Protein AF-A0A526YP72-F1 (afdb_monomer)

Sequence (68 aa):
MSHAEFTAAVAGYELPAEFAWLLNELFTEVLDGRNEALTDGVERVLGRAPKDFSAYATETAGTGIWSD

Radius of gyration: 16.73 Å; Cα contacts (8 Å, |Δi|>4): 24; chains: 1; bounding box: 38×25×34 Å

Foldseek 3Di:
DDLVVVLVVVVVDPDDPVVSVVSSCCVPPVVPCPPVDDDCVCCVPPVDDDDDVVVVVVVVVVVCPPVD

Secondary structure (DSSP, 8-state):
--HHHHHHHHHTS---HHHHHHHHHIIIIISSSTT-S--THHHHHHSSPPPPHHHHHHHHHTTTTT--

Structure (mmCIF, N/CA/C/O backbone):
data_AF-A0A526YP72-F1
#
_entry.id   AF-A0A526YP72-F1
#
loop_
_atom_site.group_PDB
_atom_site.id
_atom_site.type_symbol
_atom_site.label_atom_id
_atom_site.label_alt_id
_atom_site.label_comp_id
_atom_site.label_asym_id
_atom_site.label_entity_id
_atom_site.label_seq_id
_atom_site.pdbx_PDB_ins_code
_atom_site.Cartn_x
_atom_site.Cartn_y
_atom_site.Cartn_z
_atom_site.occupancy
_atom_site.B_iso_or_equiv
_atom_site.auth_seq_id
_atom_site.auth_comp_id
_atom_site.auth_asym_id
_atom_site.auth_atom_id
_atom_site.pdbx_PDB_model_num
ATOM 1 N N . MET A 1 1 ? 13.934 8.237 -5.98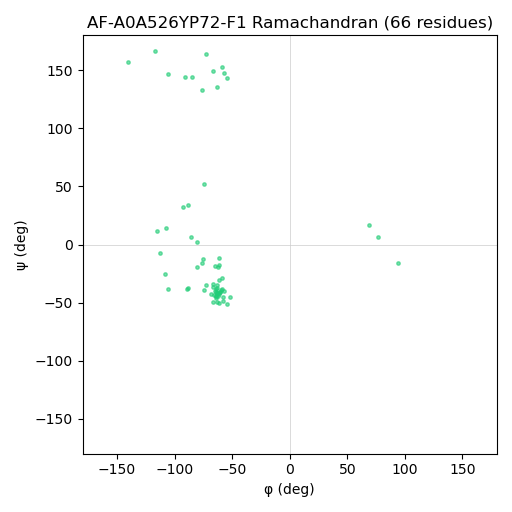6 1.00 65.31 1 MET A N 1
ATOM 2 C CA . MET A 1 1 ? 13.963 7.245 -7.070 1.00 65.31 1 MET A CA 1
ATOM 3 C C . MET A 1 1 ? 12.829 7.580 -8.018 1.00 65.31 1 MET A C 1
ATOM 5 O O . MET A 1 1 ? 11.680 7.590 -7.597 1.00 65.31 1 MET A O 1
ATOM 9 N N . SER A 1 2 ? 13.158 7.972 -9.239 1.00 82.69 2 SER A N 1
ATOM 10 C CA . SER A 1 2 ? 12.212 8.181 -10.332 1.00 82.69 2 SER A CA 1
ATOM 11 C C . SER A 1 2 ? 11.698 6.840 -10.860 1.00 82.69 2 SER A C 1
ATOM 13 O O . SER A 1 2 ? 12.311 5.798 -10.629 1.00 82.69 2 SER A O 1
ATOM 15 N N . HIS A 1 3 ? 10.598 6.869 -11.610 1.00 78.56 3 HIS A N 1
ATOM 16 C CA . HIS A 1 3 ? 10.078 5.690 -12.303 1.00 78.56 3 HIS A CA 1
ATOM 17 C C . HIS A 1 3 ? 11.156 5.003 -13.166 1.00 78.56 3 HIS A C 1
ATOM 19 O O . HIS A 1 3 ? 11.338 3.797 -13.072 1.00 78.56 3 HIS A O 1
ATOM 25 N N . ALA A 1 4 ? 11.937 5.770 -13.936 1.00 80.62 4 ALA A N 1
ATOM 26 C CA . ALA A 1 4 ? 13.001 5.218 -14.777 1.00 80.62 4 ALA A CA 1
ATOM 27 C C . ALA A 1 4 ? 14.118 4.543 -13.958 1.00 80.62 4 ALA A C 1
ATOM 29 O O . ALA A 1 4 ? 14.588 3.470 -14.331 1.00 80.62 4 ALA A O 1
ATOM 30 N N . GLU A 1 5 ? 14.517 5.142 -12.830 1.00 83.75 5 GLU A N 1
ATOM 31 C CA . GLU A 1 5 ? 15.495 4.540 -11.911 1.00 83.75 5 GLU A CA 1
ATOM 32 C C . GLU A 1 5 ? 14.960 3.240 -11.292 1.00 83.75 5 GLU A C 1
ATOM 34 O O . GLU A 1 5 ? 15.708 2.273 -11.164 1.00 83.75 5 GLU A O 1
ATOM 39 N N . PHE A 1 6 ? 13.668 3.192 -10.953 1.00 80.81 6 PHE A N 1
ATOM 40 C CA . PHE A 1 6 ? 13.026 1.989 -10.426 1.00 80.81 6 PHE A CA 1
ATOM 41 C C . PHE A 1 6 ? 12.957 0.868 -11.470 1.00 80.81 6 PHE A C 1
ATOM 43 O O . PHE A 1 6 ? 13.392 -0.248 -11.195 1.00 80.81 6 PHE A O 1
ATOM 50 N N . THR A 1 7 ? 12.479 1.157 -12.683 1.00 77.25 7 THR A N 1
ATOM 51 C CA . THR A 1 7 ? 12.365 0.157 -13.757 1.00 77.25 7 THR A CA 1
ATOM 52 C C . THR A 1 7 ? 13.738 -0.385 -14.168 1.00 77.25 7 THR A C 1
ATOM 54 O O . THR A 1 7 ? 13.881 -1.585 -14.399 1.00 77.25 7 THR A O 1
ATOM 57 N N . ALA A 1 8 ? 14.775 0.462 -14.184 1.00 82.44 8 ALA A N 1
ATOM 58 C CA . ALA A 1 8 ? 16.152 0.029 -14.423 1.00 82.44 8 ALA A CA 1
ATOM 59 C C . ALA A 1 8 ? 16.685 -0.887 -13.306 1.00 82.44 8 ALA A C 1
ATOM 61 O O . ALA A 1 8 ? 17.346 -1.881 -13.601 1.00 82.44 8 ALA A O 1
ATOM 62 N N . ALA A 1 9 ? 16.376 -0.586 -12.039 1.00 82.31 9 ALA A N 1
ATOM 63 C CA . ALA A 1 9 ? 16.747 -1.443 -10.914 1.00 82.31 9 ALA A CA 1
ATOM 64 C C . ALA A 1 9 ? 16.046 -2.809 -10.988 1.00 82.31 9 ALA A C 1
ATOM 66 O O . ALA A 1 9 ? 16.697 -3.838 -10.833 1.00 82.31 9 ALA A O 1
ATOM 67 N N . VAL A 1 10 ? 14.743 -2.823 -11.290 1.00 80.94 10 VAL A N 1
ATOM 68 C CA . VAL A 1 10 ? 13.934 -4.044 -11.455 1.00 80.94 10 VAL A CA 1
ATOM 69 C C . VAL A 1 10 ? 14.460 -4.923 -12.590 1.00 80.94 10 VAL A C 1
ATOM 71 O O . VAL A 1 10 ? 14.545 -6.135 -12.423 1.00 80.94 10 VAL A O 1
ATOM 74 N N . ALA A 1 11 ? 14.863 -4.329 -13.717 1.00 76.56 11 ALA A N 1
ATOM 75 C CA . ALA A 1 11 ? 15.433 -5.063 -14.850 1.00 76.56 11 ALA A CA 1
ATOM 76 C C . ALA A 1 11 ? 16.780 -5.741 -14.529 1.00 76.56 11 ALA A C 1
ATOM 78 O O . ALA A 1 11 ? 17.196 -6.647 -15.247 1.00 76.56 11 ALA A O 1
ATOM 79 N N . GLY A 1 12 ? 17.464 -5.304 -13.465 1.00 81.25 12 GLY A N 1
ATOM 80 C CA . GLY A 1 12 ? 18.673 -5.949 -12.950 1.00 81.25 12 GLY A CA 1
ATOM 81 C C . GLY A 1 12 ? 18.408 -7.250 -12.187 1.00 81.25 12 GLY A C 1
ATOM 82 O O . GLY A 1 12 ? 19.350 -7.994 -11.920 1.00 81.25 12 GLY A O 1
ATOM 83 N N . TYR A 1 13 ? 17.150 -7.537 -11.845 1.00 80.50 13 TYR A N 1
ATOM 84 C CA . TYR A 1 13 ? 16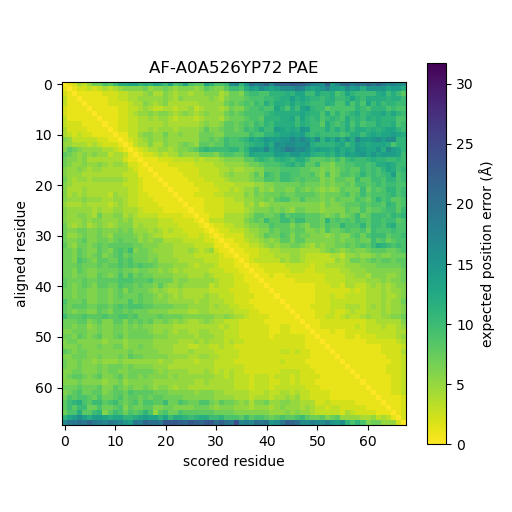.742 -8.817 -11.277 1.00 80.50 13 TYR A CA 1
ATOM 85 C C . TYR A 1 13 ? 16.332 -9.772 -12.403 1.00 80.50 13 TYR A C 1
ATOM 87 O O . TYR A 1 13 ? 15.715 -9.360 -13.383 1.00 80.50 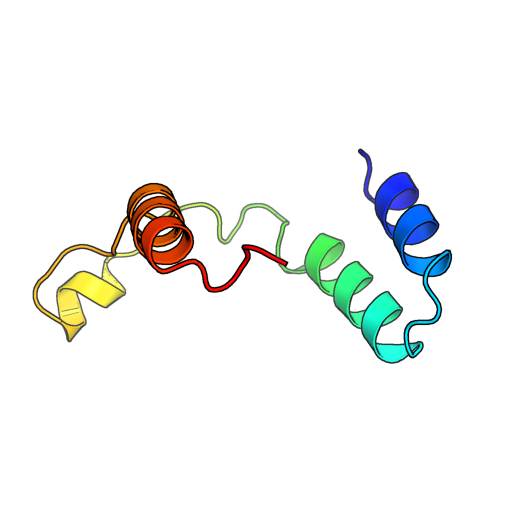13 TYR A O 1
ATOM 95 N N . GLU A 1 14 ? 16.624 -11.066 -12.251 1.00 80.56 14 GLU A N 1
ATOM 96 C CA . GLU A 1 14 ? 16.212 -12.130 -13.184 1.00 80.56 14 GLU A CA 1
ATOM 97 C C . GLU A 1 14 ? 14.710 -12.453 -13.045 1.00 80.56 14 GLU A C 1
ATOM 99 O O . GLU A 1 14 ? 14.302 -13.593 -12.823 1.00 80.56 14 GLU A O 1
ATOM 104 N N . LEU A 1 15 ? 13.869 -11.421 -13.117 1.00 82.25 15 LEU A N 1
ATOM 105 C CA . LEU A 1 15 ? 12.423 -11.545 -13.044 1.00 82.25 15 LEU A CA 1
ATOM 106 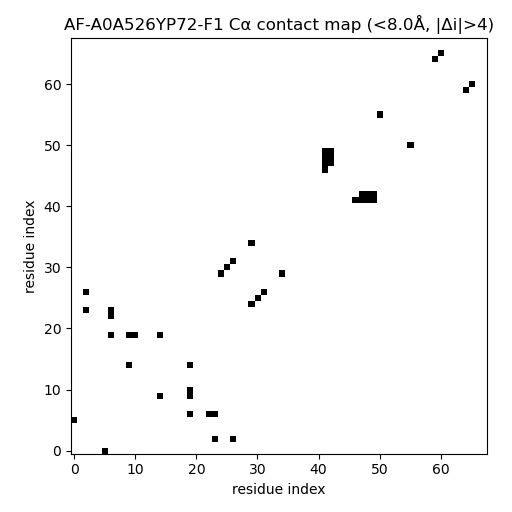C C . LEU A 1 15 ? 11.847 -11.874 -14.426 1.00 82.25 15 LEU A C 1
ATOM 108 O O . LEU A 1 15 ? 12.306 -11.338 -15.439 1.00 82.25 15 LEU A O 1
ATOM 112 N N . PRO A 1 16 ? 10.794 -12.702 -14.480 1.00 87.12 16 PRO A N 1
ATOM 113 C CA . PRO A 1 16 ? 10.001 -12.862 -15.689 1.00 87.12 16 PRO A CA 1
ATOM 114 C C . PRO A 1 16 ? 9.479 -11.516 -16.228 1.00 87.12 16 PRO A C 1
ATOM 116 O O . PRO A 1 16 ? 9.138 -10.610 -15.460 1.00 87.12 16 PRO A O 1
ATOM 119 N N . ALA A 1 17 ? 9.424 -11.373 -17.556 1.00 82.25 17 ALA A N 1
ATOM 120 C CA . ALA A 1 17 ? 9.128 -10.105 -18.232 1.00 82.25 17 ALA A CA 1
ATOM 121 C C . ALA A 1 17 ? 7.759 -9.509 -17.850 1.00 82.25 17 ALA A C 1
ATOM 123 O O . ALA A 1 17 ? 7.586 -8.288 -17.839 1.00 82.25 17 ALA A O 1
ATOM 124 N N . GLU A 1 18 ? 6.799 -10.357 -17.487 1.00 86.25 18 GLU A N 1
ATOM 125 C CA . GLU A 1 18 ? 5.482 -9.958 -17.002 1.00 86.25 18 GLU A CA 1
ATOM 126 C C . GLU A 1 18 ? 5.540 -9.140 -15.705 1.00 86.25 18 GLU A C 1
ATOM 128 O O . GLU A 1 18 ? 4.706 -8.256 -15.513 1.00 86.25 18 GLU A O 1
ATOM 133 N N . PHE A 1 19 ? 6.535 -9.366 -14.839 1.00 85.94 19 PHE A N 1
ATOM 134 C CA . PHE A 1 19 ? 6.689 -8.588 -13.610 1.00 85.94 19 PHE A CA 1
ATOM 135 C C . PHE A 1 19 ? 7.219 -7.189 -13.895 1.00 85.94 19 PHE A C 1
ATOM 137 O O . PHE A 1 19 ? 6.743 -6.232 -13.292 1.00 85.94 19 PHE A O 1
ATOM 144 N N . ALA A 1 20 ? 8.161 -7.049 -14.832 1.00 81.56 20 ALA A N 1
ATOM 145 C CA . ALA A 1 20 ? 8.647 -5.737 -15.252 1.00 81.56 20 ALA A CA 1
ATOM 146 C C . ALA A 1 20 ? 7.520 -4.906 -15.889 1.00 81.56 20 ALA A C 1
ATOM 148 O O . ALA A 1 20 ? 7.369 -3.727 -15.567 1.00 81.56 20 ALA A O 1
ATOM 149 N N . TRP A 1 21 ? 6.686 -5.535 -16.728 1.00 85.06 21 TRP A N 1
ATOM 150 C CA . TRP A 1 21 ? 5.486 -4.901 -17.278 1.00 85.06 21 TRP A CA 1
ATOM 151 C C . TRP A 1 21 ? 4.493 -4.502 -16.179 1.00 85.06 21 TRP A C 1
ATOM 153 O O . TRP A 1 21 ? 4.096 -3.342 -16.116 1.00 85.06 21 TRP A O 1
ATOM 163 N N . LEU A 1 22 ? 4.145 -5.422 -15.272 1.00 88.25 22 LEU A N 1
ATOM 164 C CA . LEU A 1 22 ? 3.207 -5.146 -14.179 1.00 88.25 22 LEU A CA 1
ATOM 165 C C . LEU A 1 22 ? 3.687 -3.983 -13.309 1.00 88.25 22 LEU A C 1
ATOM 167 O O . LEU A 1 22 ? 2.909 -3.101 -12.959 1.00 88.25 22 LEU A O 1
ATOM 171 N N . LEU A 1 23 ? 4.970 -3.982 -12.955 1.00 86.19 23 LEU A N 1
ATOM 172 C CA . LEU A 1 23 ? 5.558 -2.919 -12.158 1.00 86.19 23 LEU A CA 1
ATOM 173 C C . LEU A 1 23 ? 5.475 -1.581 -12.893 1.00 86.19 23 LEU A C 1
ATOM 175 O O . LEU A 1 23 ? 5.048 -0.606 -12.285 1.00 86.19 23 LEU A O 1
ATOM 179 N N . ASN A 1 24 ? 5.781 -1.535 -14.192 1.00 83.44 24 ASN A N 1
ATOM 180 C CA . ASN A 1 24 ? 5.587 -0.326 -14.989 1.00 83.44 24 ASN A CA 1
ATOM 181 C C . ASN A 1 24 ? 4.140 0.194 -14.911 1.00 83.44 24 ASN A C 1
ATOM 183 O O . ASN A 1 24 ? 3.939 1.354 -14.555 1.00 83.44 24 ASN A O 1
ATOM 187 N N . GLU A 1 25 ? 3.156 -0.675 -15.157 1.00 88.25 25 GLU A N 1
ATOM 188 C CA . GLU A 1 25 ? 1.729 -0.321 -15.119 1.00 88.25 25 GLU A CA 1
ATOM 189 C C . GLU A 1 25 ? 1.277 0.182 -13.744 1.00 88.25 25 GLU A C 1
ATOM 191 O O . GLU A 1 25 ? 0.529 1.153 -13.647 1.00 88.25 25 GLU A O 1
ATOM 196 N N . LEU A 1 26 ? 1.745 -0.435 -12.653 1.00 87.31 26 LEU A N 1
ATOM 197 C CA . LEU A 1 26 ? 1.413 0.030 -11.304 1.00 87.31 26 LEU A CA 1
ATOM 198 C C . LEU A 1 26 ? 1.890 1.473 -11.077 1.00 87.31 26 LEU A C 1
ATOM 200 O O . LEU A 1 26 ? 1.168 2.267 -10.473 1.00 87.31 26 LEU A O 1
ATOM 204 N N . PHE A 1 27 ? 3.070 1.838 -11.584 1.00 82.25 27 PHE A N 1
ATOM 205 C CA . PHE A 1 27 ? 3.590 3.201 -11.453 1.00 82.25 27 PHE A CA 1
ATOM 206 C C . PHE A 1 27 ? 2.869 4.222 -12.334 1.00 82.25 27 PHE A C 1
ATOM 208 O O . PHE A 1 27 ? 2.749 5.371 -11.914 1.00 82.25 27 PHE A O 1
ATOM 215 N N . THR A 1 28 ? 2.424 3.842 -13.531 1.00 82.31 28 THR A N 1
ATOM 216 C CA . THR A 1 28 ? 1.802 4.786 -14.473 1.00 82.31 28 THR A CA 1
ATOM 217 C C . THR A 1 28 ? 0.295 4.917 -14.279 1.00 82.31 28 THR A C 1
ATOM 219 O O . THR A 1 28 ? -0.222 6.027 -14.366 1.00 82.31 28 THR A O 1
ATOM 222 N N . GLU A 1 29 ? -0.403 3.824 -13.961 1.00 84.38 29 GLU A N 1
ATOM 223 C CA . GLU A 1 29 ? -1.873 3.781 -13.964 1.00 84.38 29 GLU A CA 1
ATOM 224 C C . GLU A 1 29 ? -2.505 3.713 -12.563 1.00 84.38 29 GLU A C 1
ATOM 226 O O . GLU A 1 29 ? -3.661 4.109 -12.380 1.00 84.38 29 GLU A O 1
ATOM 231 N N . VAL A 1 30 ? -1.785 3.195 -11.558 1.00 82.88 30 VAL A N 1
ATOM 232 C CA . VAL A 1 30 ? -2.339 2.961 -10.205 1.00 82.88 30 VAL A CA 1
ATOM 233 C C . VAL A 1 30 ? -1.838 3.978 -9.182 1.00 82.88 30 VAL A C 1
ATOM 235 O O . VAL A 1 30 ? -2.609 4.421 -8.326 1.00 82.88 30 VAL A O 1
ATOM 238 N N . LEU A 1 31 ? -0.566 4.366 -9.265 1.00 83.19 31 LEU A N 1
ATOM 239 C CA . LEU A 1 31 ? 0.087 5.295 -8.337 1.00 83.19 31 LEU A CA 1
ATOM 240 C C . LEU A 1 31 ? 0.031 6.758 -8.811 1.00 83.19 31 LEU A C 1
ATOM 242 O O . LEU A 1 31 ? 0.927 7.547 -8.522 1.00 83.19 31 LEU A O 1
ATOM 246 N N . ASP A 1 32 ? -1.041 7.136 -9.506 1.00 84.06 32 ASP A N 1
ATOM 247 C CA . ASP A 1 32 ? -1.265 8.496 -10.018 1.00 84.06 32 ASP A CA 1
ATOM 248 C C . ASP A 1 32 ? -1.918 9.455 -8.998 1.00 84.06 32 ASP A C 1
ATOM 250 O O . ASP A 1 32 ? -2.275 10.584 -9.331 1.00 84.06 32 ASP A O 1
ATOM 254 N N . GLY A 1 33 ? -2.085 9.004 -7.750 1.00 85.56 33 GLY A N 1
ATOM 255 C CA . GLY A 1 33 ? -2.679 9.764 -6.646 1.00 85.56 33 GLY A CA 1
ATOM 256 C C . GLY A 1 33 ? -4.180 9.538 -6.448 1.00 85.56 33 GLY A C 1
ATOM 257 O O . GLY A 1 33 ? -4.687 9.777 -5.355 1.00 85.56 33 GLY A O 1
ATOM 258 N N . ARG A 1 34 ? -4.918 8.973 -7.418 1.00 89.44 34 ARG A N 1
ATOM 259 C CA . ARG A 1 34 ? -6.373 8.733 -7.254 1.00 89.44 34 ARG A CA 1
ATOM 260 C C . ARG A 1 34 ? -6.725 7.772 -6.115 1.00 89.44 34 ARG A C 1
ATOM 262 O O . ARG A 1 34 ? -7.865 7.763 -5.657 1.00 89.44 34 ARG A O 1
ATOM 269 N N . ASN A 1 35 ? -5.758 6.972 -5.671 1.00 86.44 35 ASN A N 1
ATOM 270 C CA . ASN A 1 35 ? -5.914 5.946 -4.641 1.00 86.44 35 ASN A CA 1
ATOM 271 C C . ASN A 1 35 ? -5.247 6.320 -3.300 1.00 86.44 35 ASN A C 1
ATOM 273 O O . ASN A 1 35 ? -5.039 5.446 -2.462 1.00 86.44 35 ASN A O 1
ATOM 277 N N . GLU A 1 36 ? -4.864 7.585 -3.095 1.00 89.56 36 GLU A N 1
ATOM 278 C CA . GLU A 1 36 ? -4.039 7.992 -1.943 1.00 89.56 36 GLU A CA 1
ATOM 279 C C . GLU A 1 36 ? -4.813 8.174 -0.629 1.00 89.56 36 GLU A C 1
ATOM 281 O O . GLU A 1 36 ? -4.221 8.158 0.451 1.00 89.56 36 GLU A O 1
ATOM 286 N N . ALA A 1 37 ? -6.134 8.352 -0.707 1.00 90.81 37 ALA A N 1
ATOM 287 C CA . ALA A 1 37 ? -6.979 8.630 0.446 1.00 90.81 37 ALA A CA 1
ATOM 288 C C . ALA A 1 37 ? -7.812 7.412 0.856 1.00 90.81 37 ALA A C 1
ATOM 290 O O . ALA A 1 37 ? -8.278 6.623 0.031 1.00 90.81 37 ALA A O 1
ATOM 291 N N . LEU A 1 38 ? -8.046 7.292 2.163 1.00 93.06 38 LEU A N 1
ATOM 292 C CA . LEU A 1 38 ? -8.932 6.273 2.710 1.00 93.06 38 LEU A CA 1
ATOM 293 C C . LEU A 1 38 ? -10.386 6.513 2.284 1.00 93.06 38 LEU A C 1
ATOM 295 O O . LEU A 1 38 ? -10.844 7.647 2.151 1.00 93.06 38 LEU A O 1
ATOM 299 N N . THR A 1 39 ? -11.126 5.415 2.148 1.00 93.38 39 THR A N 1
ATOM 300 C CA . THR A 1 39 ? -12.585 5.415 1.989 1.00 93.38 39 THR A CA 1
ATOM 301 C C . THR A 1 39 ? -13.238 4.702 3.176 1.00 93.38 39 THR A C 1
ATOM 303 O O . THR A 1 39 ? -12.576 3.991 3.933 1.00 93.38 39 THR A O 1
ATOM 306 N N . ASP A 1 40 ? -14.551 4.854 3.334 1.00 96.12 40 ASP A N 1
ATOM 307 C CA . ASP A 1 40 ? -15.318 4.307 4.463 1.00 96.12 40 ASP A CA 1
ATOM 308 C C . ASP A 1 40 ? -15.687 2.816 4.322 1.00 96.12 40 ASP A C 1
ATOM 310 O O . ASP A 1 40 ? -16.370 2.246 5.175 1.00 96.12 40 ASP A O 1
ATOM 314 N N . GLY A 1 41 ? -15.261 2.155 3.239 1.00 96.69 41 GLY A N 1
ATOM 315 C CA . GLY A 1 41 ? -15.737 0.815 2.891 1.00 96.69 41 GLY A CA 1
ATOM 316 C C . GLY A 1 41 ? -15.479 -0.230 3.980 1.00 96.69 41 GLY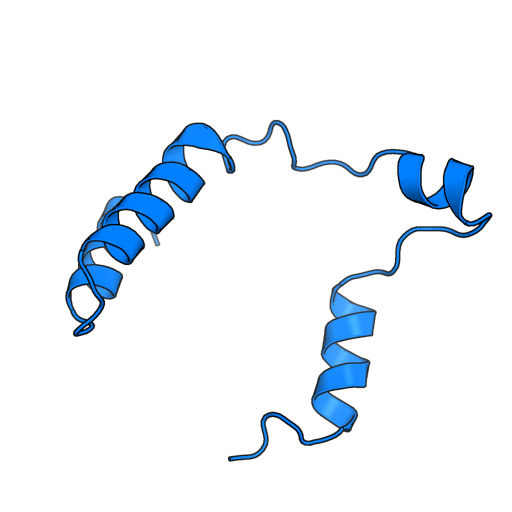 A C 1
ATOM 317 O O . GLY A 1 41 ? -16.342 -1.066 4.246 1.00 96.69 41 GLY A O 1
ATOM 318 N N . VAL A 1 42 ? -14.325 -0.157 4.650 1.00 96.88 42 VAL A N 1
ATOM 319 C CA . VAL A 1 42 ? -13.979 -1.077 5.745 1.00 96.88 42 VAL A CA 1
ATOM 320 C C . VAL A 1 42 ? -14.905 -0.884 6.944 1.00 96.88 42 VAL A C 1
ATOM 322 O O . VAL A 1 42 ? -15.404 -1.866 7.492 1.00 96.88 42 VAL A O 1
ATOM 325 N N . GLU A 1 43 ? -15.188 0.365 7.308 1.00 97.69 43 GLU A N 1
ATOM 326 C CA . GLU A 1 43 ? -16.088 0.691 8.415 1.00 97.69 43 GLU A CA 1
ATOM 327 C C . GLU A 1 43 ? -17.508 0.214 8.128 1.00 97.69 43 GLU A C 1
ATOM 329 O O . GLU A 1 43 ? -18.120 -0.437 8.975 1.00 97.69 43 GLU A O 1
ATOM 334 N N . ARG A 1 44 ? -18.004 0.446 6.906 1.00 98.25 44 ARG A N 1
ATOM 335 C CA . ARG A 1 44 ? -19.351 0.020 6.498 1.00 98.25 44 ARG A CA 1
ATOM 336 C C . ARG A 1 44 ? -19.535 -1.498 6.505 1.00 98.25 44 ARG A C 1
ATOM 338 O O . ARG A 1 44 ? -20.633 -1.962 6.792 1.00 98.25 44 ARG A O 1
ATOM 345 N N . VAL A 1 45 ? -18.497 -2.265 6.161 1.00 98.12 45 VAL A N 1
ATOM 346 C CA . VAL A 1 45 ? -18.583 -3.734 6.052 1.00 98.12 45 VAL A CA 1
ATOM 347 C C . VAL A 1 45 ? -18.270 -4.432 7.376 1.00 98.12 45 VAL A C 1
ATOM 349 O O . VAL A 1 45 ? -18.907 -5.432 7.698 1.00 98.12 45 VAL A O 1
ATOM 352 N N . LEU A 1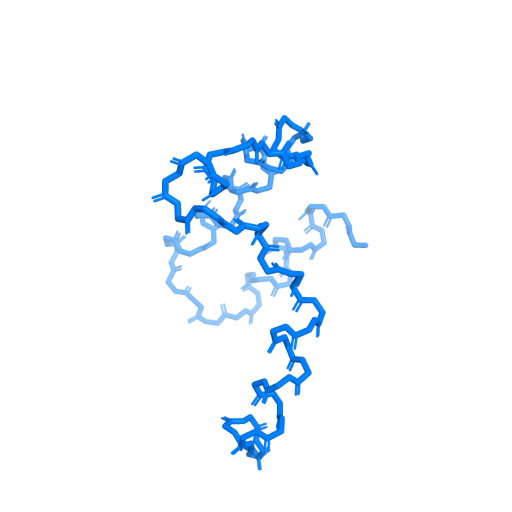 46 ? -17.296 -3.931 8.142 1.00 97.69 46 LEU A N 1
ATOM 353 C CA . LEU A 1 46 ? -16.758 -4.624 9.321 1.00 97.69 46 LEU A CA 1
ATOM 354 C C . LEU A 1 46 ? -17.063 -3.929 10.655 1.00 97.69 46 LEU A C 1
ATOM 356 O O . LEU A 1 46 ? -16.737 -4.484 11.702 1.00 97.69 46 LEU A O 1
ATOM 360 N N . GLY A 1 47 ? -17.642 -2.724 10.648 1.00 97.75 47 GLY A N 1
ATOM 361 C CA . GLY A 1 47 ? -17.963 -1.974 11.868 1.00 97.75 47 GLY A CA 1
ATOM 362 C C . GLY A 1 47 ? -16.741 -1.462 12.640 1.00 97.75 47 GLY A C 1
ATOM 363 O O . GLY A 1 47 ? -16.859 -1.114 13.813 1.00 97.75 47 GLY A O 1
ATOM 364 N N . ARG A 1 48 ? -15.561 -1.430 12.010 1.00 97.25 48 ARG A N 1
ATOM 365 C CA . ARG A 1 48 ? -14.315 -0.898 12.581 1.00 97.25 48 ARG A CA 1
ATOM 366 C C . ARG A 1 48 ? -13.519 -0.123 11.537 1.00 97.25 48 ARG A C 1
ATOM 368 O O . ARG A 1 48 ? -13.623 -0.421 10.349 1.00 97.25 48 ARG A O 1
ATOM 375 N N . ALA A 1 49 ? -12.662 0.784 11.992 1.00 96.00 49 ALA A N 1
ATOM 376 C CA . ALA A 1 49 ? -11.729 1.501 11.130 1.00 96.00 49 ALA A CA 1
ATOM 377 C C . ALA A 1 49 ? -10.785 0.539 10.368 1.00 96.00 49 ALA A C 1
ATOM 379 O O . ALA A 1 49 ? -10.500 -0.575 10.854 1.00 96.00 49 ALA A O 1
ATOM 380 N N . PRO A 1 50 ? -10.274 0.937 9.183 1.00 96.06 50 PRO A N 1
ATOM 381 C CA . PRO A 1 50 ? -9.166 0.238 8.543 1.00 96.06 50 PRO A CA 1
ATOM 382 C C . PRO A 1 50 ? -7.958 0.181 9.480 1.00 96.06 50 PRO A C 1
ATOM 384 O O . PRO A 1 50 ? -7.732 1.070 10.298 1.00 96.06 50 PRO A O 1
ATOM 387 N N . LYS A 1 51 ? -7.189 -0.905 9.379 1.00 95.75 51 LYS A N 1
ATOM 388 C CA . LYS A 1 51 ? -5.970 -1.048 10.172 1.00 95.75 51 LYS A CA 1
ATOM 389 C C . LYS A 1 51 ? -4.887 -0.172 9.557 1.00 95.75 51 LYS A C 1
ATOM 391 O O . LYS A 1 51 ? -4.670 -0.235 8.350 1.00 95.75 51 LYS A O 1
ATOM 396 N N . ASP A 1 52 ? -4.198 0.587 10.397 1.00 95.56 52 ASP A N 1
ATOM 397 C CA . ASP A 1 52 ? -3.019 1.327 9.976 1.00 95.56 52 ASP A CA 1
ATOM 398 C C . ASP A 1 52 ? -1.901 0.368 9.523 1.00 95.56 52 ASP A C 1
ATOM 400 O O . ASP A 1 52 ? -1.620 -0.647 10.174 1.00 95.56 52 ASP A O 1
ATOM 404 N N . PHE A 1 53 ? -1.260 0.680 8.394 1.00 95.31 53 PHE A N 1
ATOM 405 C CA . PHE A 1 53 ? -0.240 -0.197 7.823 1.00 95.31 53 PHE A CA 1
ATOM 406 C C . PHE A 1 53 ? 1.011 -0.292 8.705 1.00 95.31 53 PHE A C 1
ATOM 408 O O . PHE A 1 53 ? 1.599 -1.369 8.805 1.00 95.31 53 PHE A O 1
ATOM 415 N N . SER A 1 54 ? 1.395 0.784 9.401 1.00 97.12 54 SER A N 1
ATOM 416 C CA . SER A 1 54 ? 2.551 0.765 10.307 1.00 97.12 54 SER A CA 1
ATOM 417 C C . SER A 1 54 ? 2.310 -0.149 11.512 1.00 97.12 54 SER A C 1
ATOM 419 O O . SER A 1 54 ? 3.210 -0.893 11.915 1.00 97.12 54 SER A O 1
ATOM 421 N N . ALA A 1 55 ? 1.074 -0.186 12.023 1.00 97.94 55 ALA A N 1
ATOM 422 C CA . ALA A 1 55 ? 0.683 -1.126 13.069 1.00 97.94 55 ALA A CA 1
ATOM 423 C C . ALA A 1 55 ? 0.767 -2.579 12.572 1.00 97.94 55 ALA A C 1
ATOM 425 O O . ALA A 1 55 ? 1.352 -3.431 13.240 1.00 97.94 55 ALA A O 1
ATOM 426 N N . TYR A 1 56 ? 0.247 -2.860 11.369 1.00 97.25 56 TYR A N 1
ATOM 427 C CA . TYR A 1 56 ? 0.372 -4.185 10.749 1.00 97.25 56 TYR A CA 1
ATOM 428 C C . TYR A 1 56 ? 1.836 -4.608 10.572 1.00 97.25 56 TYR A C 1
ATOM 430 O O . TYR A 1 56 ? 2.200 -5.723 10.953 1.00 97.25 56 TYR A O 1
ATOM 438 N N . ALA A 1 57 ? 2.671 -3.728 10.017 1.00 97.38 57 ALA A N 1
ATOM 439 C CA . ALA A 1 57 ? 4.078 -4.013 9.766 1.00 97.38 57 ALA A CA 1
ATOM 440 C C . ALA A 1 57 ? 4.833 -4.312 11.071 1.00 97.38 57 ALA A C 1
ATOM 442 O O . ALA A 1 57 ? 5.589 -5.279 11.130 1.00 97.38 57 ALA A O 1
ATOM 443 N N . THR A 1 58 ? 4.568 -3.538 12.128 1.00 97.56 58 THR A N 1
ATOM 444 C CA . THR A 1 58 ? 5.175 -3.725 13.457 1.00 97.56 58 THR A CA 1
ATOM 445 C C . THR A 1 58 ? 4.794 -5.070 14.073 1.00 97.56 58 THR A C 1
ATOM 447 O O . THR A 1 58 ? 5.664 -5.818 14.514 1.00 97.56 58 THR A O 1
ATOM 450 N N . GLU A 1 59 ? 3.502 -5.409 14.075 1.00 97.94 59 GLU A N 1
ATOM 451 C CA . GLU A 1 59 ? 3.028 -6.695 14.602 1.00 97.94 59 GLU A CA 1
ATOM 452 C C . GLU A 1 59 ? 3.600 -7.880 13.815 1.00 97.94 59 GLU A C 1
ATOM 454 O O . GLU A 1 59 ? 4.029 -8.867 14.409 1.00 97.94 59 GLU A O 1
ATOM 459 N N . THR A 1 60 ? 3.647 -7.769 12.484 1.00 97.88 60 THR A N 1
ATOM 460 C CA . THR A 1 60 ? 4.144 -8.840 11.608 1.00 97.88 60 THR A CA 1
ATOM 461 C C . THR A 1 60 ? 5.644 -9.044 11.779 1.00 97.88 60 THR A C 1
ATOM 463 O O . THR A 1 60 ? 6.084 -10.185 11.912 1.00 97.88 60 THR A O 1
ATOM 466 N N . ALA A 1 61 ? 6.428 -7.964 11.874 1.00 97.12 61 ALA A N 1
ATOM 467 C CA . ALA A 1 61 ? 7.854 -8.051 12.187 1.00 97.12 61 ALA A CA 1
ATOM 4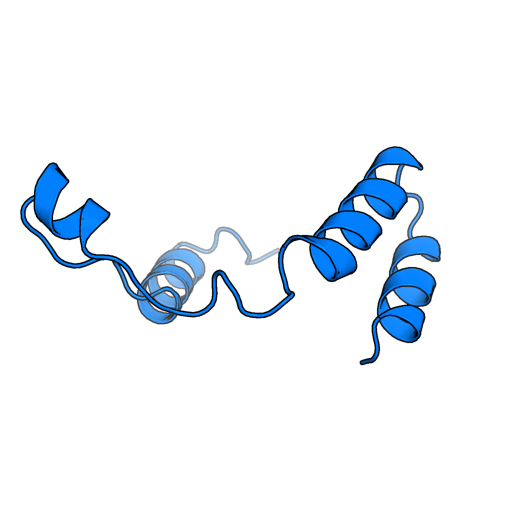68 C C . ALA A 1 61 ? 8.096 -8.783 13.516 1.00 97.12 61 ALA A C 1
ATOM 470 O O . ALA A 1 61 ? 8.990 -9.623 13.605 1.00 97.12 61 ALA A O 1
ATOM 471 N N . GLY A 1 62 ? 7.254 -8.529 14.524 1.00 97.62 62 GLY A N 1
ATOM 472 C CA . GLY A 1 62 ? 7.311 -9.203 15.822 1.00 97.62 62 GLY A CA 1
ATOM 473 C C . GLY A 1 62 ? 7.097 -10.722 15.769 1.00 97.62 62 GLY A C 1
ATOM 474 O O . GLY A 1 62 ? 7.480 -11.412 16.709 1.00 97.62 62 GLY A O 1
ATOM 475 N N . THR A 1 63 ? 6.534 -11.263 14.682 1.00 97.75 63 THR A N 1
ATOM 476 C CA . THR A 1 63 ? 6.395 -12.721 14.490 1.00 97.75 63 THR A CA 1
ATOM 477 C C . THR A 1 63 ? 7.700 -13.410 14.089 1.00 97.75 63 THR A C 1
ATOM 479 O O . THR A 1 63 ? 7.783 -14.633 14.168 1.00 97.75 63 THR A O 1
ATOM 482 N N . GLY A 1 64 ? 8.710 -12.653 13.645 1.00 96.81 64 GLY A N 1
ATOM 483 C CA . GLY A 1 64 ? 9.980 -13.198 13.163 1.00 96.81 64 GLY A CA 1
ATOM 484 C C . GLY A 1 64 ? 9.931 -13.801 11.755 1.00 96.81 64 GLY A C 1
ATOM 485 O O . GLY A 1 64 ? 10.928 -14.351 11.306 1.00 96.81 64 GLY A O 1
ATOM 486 N N . ILE A 1 65 ? 8.814 -13.677 11.024 1.00 96.88 65 ILE A N 1
ATOM 487 C CA . ILE A 1 65 ? 8.656 -14.238 9.665 1.00 96.88 65 ILE A CA 1
ATOM 488 C C . ILE A 1 65 ? 9.641 -13.668 8.623 1.00 96.88 65 ILE A C 1
ATOM 490 O O . ILE A 1 65 ? 9.747 -14.194 7.522 1.00 96.88 65 ILE A O 1
ATOM 494 N N . TRP A 1 66 ? 10.351 -12.590 8.960 1.00 93.50 66 TRP A N 1
ATO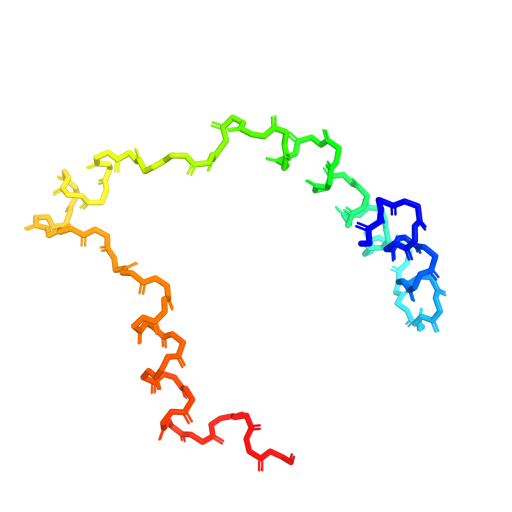M 495 C CA . TRP A 1 66 ? 11.343 -11.931 8.103 1.00 93.50 66 TRP A CA 1
ATOM 496 C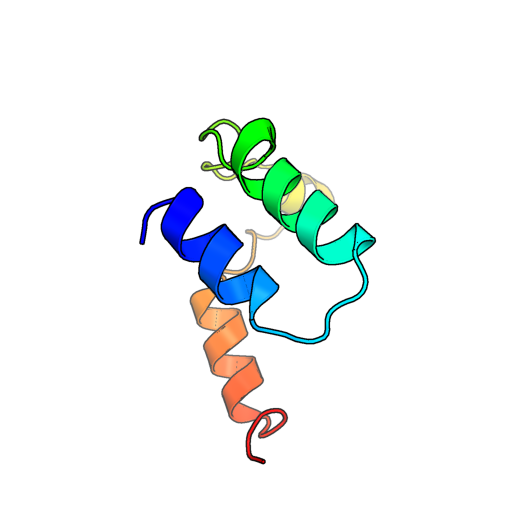 C . TRP A 1 66 ? 12.772 -12.006 8.659 1.00 93.50 66 TRP A C 1
ATOM 498 O O . TRP A 1 66 ? 13.634 -11.259 8.209 1.00 93.50 66 TRP A O 1
ATOM 508 N N . SER A 1 67 ? 13.024 -12.825 9.682 1.00 91.38 67 SER A N 1
ATOM 509 C CA . SER A 1 67 ? 14.313 -12.880 10.391 1.00 91.38 67 SER A CA 1
ATOM 510 C C . SER A 1 67 ? 15.336 -13.848 9.777 1.00 91.38 67 SER A C 1
ATOM 512 O O . SER A 1 67 ? 16.115 -14.437 10.525 1.00 91.38 67 SER A O 1
ATOM 514 N N . ASP A 1 68 ? 15.340 -13.998 8.450 1.00 66.88 68 ASP A N 1
ATOM 515 C CA . ASP A 1 68 ? 16.350 -14.790 7.727 1.00 66.88 68 ASP A CA 1
ATOM 516 C C . ASP A 1 68 ? 17.725 -14.095 7.688 1.00 66.88 68 ASP A C 1
ATOM 518 O O . ASP A 1 68 ? 17.779 -12.873 7.402 1.00 66.88 68 ASP A O 1
#

Mean predicted aligned error: 5.76 Å

Solvent-accessible surface area (backbone atoms only — not comparable to full-atom values): 4418 Å² total; per-residue (Å²): 131,53,72,68,57,49,55,56,54,55,67,72,45,97,64,62,70,66,56,60,51,51,53,51,47,43,59,66,75,56,64,72,58,90,70,74,68,89,74,65,63,47,34,76,74,70,76,41,77,73,79,58,63,68,60,53,52,54,57,51,57,73,70,48,85,78,74,124

Nearest PDB structures (foldseek):
  2vrc-assembly1_D  TM=6.997E-01  e=7.729E-01  Citrobacter sp. MY-5

pLDDT: mean 88.84, std 7.9, range [65.31, 98.25]